Protein AF-A0A392W7Y6-F1 (afdb_monomer)

Structure (mmCIF, N/CA/C/O backbone):
data_AF-A0A392W7Y6-F1
#
_entry.id   AF-A0A392W7Y6-F1
#
loop_
_atom_site.group_PDB
_atom_site.id
_atom_site.type_symbol
_atom_site.label_atom_id
_atom_site.label_alt_id
_atom_site.label_comp_id
_atom_site.label_asym_id
_atom_site.label_entity_id
_atom_site.label_seq_id
_atom_site.pdbx_PDB_ins_code
_atom_site.Cartn_x
_atom_site.Cartn_y
_atom_site.Cartn_z
_atom_site.occupancy
_atom_site.B_iso_or_equiv
_atom_site.auth_seq_id
_atom_site.auth_comp_id
_atom_site.auth_asym_id
_atom_site.auth_atom_id
_atom_site.pdbx_PDB_model_num
ATOM 1 N N . MET A 1 1 ? 4.189 4.256 -37.844 1.00 52.59 1 MET A N 1
ATOM 2 C CA . MET A 1 1 ? 4.409 5.026 -36.602 1.00 52.59 1 MET A CA 1
ATOM 3 C C . MET A 1 1 ? 4.112 4.084 -35.449 1.00 52.59 1 MET A C 1
ATOM 5 O O . MET A 1 1 ? 2.951 3.880 -35.124 1.00 52.59 1 MET A O 1
ATOM 9 N N . GLY A 1 2 ? 5.133 3.361 -34.978 1.00 54.03 2 GLY A N 1
ATOM 10 C CA . GLY A 1 2 ? 4.965 2.342 -33.941 1.00 54.03 2 GLY A CA 1
ATOM 11 C C . GLY A 1 2 ? 4.501 2.995 -32.646 1.00 54.03 2 GLY A C 1
ATOM 12 O O . GLY A 1 2 ? 5.005 4.059 -32.293 1.00 54.03 2 GLY A O 1
ATOM 13 N N . ALA A 1 3 ? 3.512 2.394 -31.987 1.00 60.44 3 ALA A N 1
ATOM 14 C CA . ALA A 1 3 ? 3.016 2.859 -30.703 1.00 60.44 3 ALA A CA 1
ATOM 15 C C . ALA A 1 3 ? 4.200 2.989 -29.735 1.00 60.44 3 ALA A C 1
ATOM 17 O O . ALA A 1 3 ? 4.803 1.986 -29.354 1.00 60.44 3 ALA A O 1
ATOM 18 N N . GLY A 1 4 ? 4.551 4.227 -29.382 1.00 59.97 4 GLY A N 1
ATOM 19 C CA . GLY A 1 4 ? 5.554 4.555 -28.372 1.00 59.97 4 GLY A CA 1
ATOM 20 C C . GLY A 1 4 ? 5.030 4.203 -26.986 1.00 59.97 4 GLY A C 1
ATOM 21 O O . GLY A 1 4 ? 4.779 5.083 -26.169 1.00 59.97 4 GLY A O 1
ATOM 22 N N . GLY A 1 5 ? 4.773 2.918 -26.755 1.00 71.00 5 GLY A N 1
ATOM 23 C CA . GLY A 1 5 ? 4.389 2.403 -25.456 1.00 71.00 5 GLY A CA 1
ATOM 24 C C . GLY A 1 5 ? 5.576 2.522 -24.514 1.00 71.00 5 GLY A C 1
ATOM 25 O O . GLY A 1 5 ? 6.672 2.056 -24.822 1.00 71.00 5 GLY A O 1
ATOM 26 N N . ILE A 1 6 ? 5.356 3.147 -23.362 1.00 76.44 6 ILE A N 1
ATOM 27 C CA . ILE A 1 6 ? 6.315 3.091 -22.263 1.00 76.44 6 ILE A CA 1
ATOM 28 C C . ILE A 1 6 ? 6.382 1.627 -21.829 1.00 76.44 6 ILE A C 1
ATOM 30 O O . ILE A 1 6 ? 5.377 1.052 -21.407 1.00 76.44 6 ILE A O 1
ATOM 34 N N . VAL A 1 7 ? 7.557 1.013 -21.955 1.00 80.56 7 VAL A N 1
ATOM 35 C CA . VAL A 1 7 ? 7.802 -0.325 -21.413 1.00 80.56 7 VAL A CA 1
ATOM 36 C C . VAL A 1 7 ? 7.834 -0.193 -19.894 1.00 80.56 7 VAL A C 1
ATOM 38 O O . VAL A 1 7 ? 8.813 0.273 -19.318 1.00 80.56 7 VAL A O 1
ATOM 41 N N . ILE A 1 8 ? 6.730 -0.553 -19.244 1.00 84.44 8 ILE A N 1
ATOM 42 C CA . ILE A 1 8 ? 6.629 -0.580 -17.784 1.00 84.44 8 ILE A CA 1
ATOM 43 C C . ILE A 1 8 ? 7.090 -1.957 -17.311 1.00 84.44 8 ILE A C 1
ATOM 45 O O . ILE A 1 8 ? 6.586 -2.982 -17.775 1.00 84.44 8 ILE A O 1
ATOM 49 N N . THR A 1 9 ? 8.041 -1.996 -16.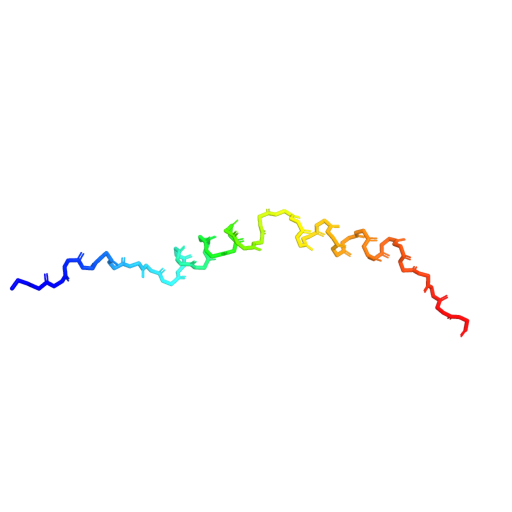378 1.00 91.06 9 THR A N 1
ATOM 50 C CA . THR A 1 9 ? 8.461 -3.262 -15.770 1.00 91.06 9 THR A CA 1
ATOM 51 C C . THR A 1 9 ? 7.360 -3.806 -14.861 1.00 91.06 9 THR A C 1
ATOM 53 O O . THR A 1 9 ? 6.580 -3.059 -14.264 1.00 91.06 9 THR A O 1
ATOM 56 N N . TRP A 1 10 ? 7.311 -5.130 -14.707 1.00 87.00 10 TRP A N 1
AT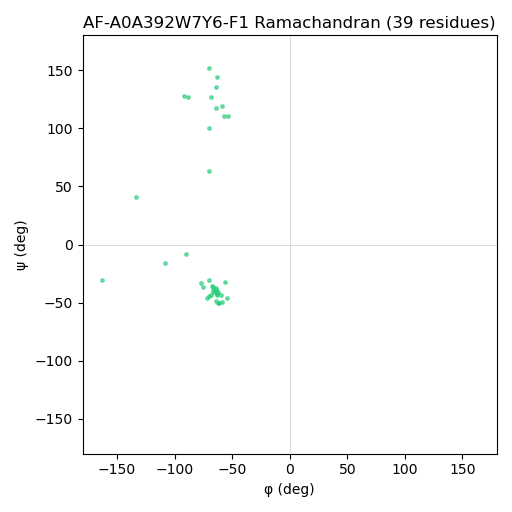OM 57 C CA . TRP A 1 10 ? 6.337 -5.778 -13.823 1.00 87.00 10 TRP A CA 1
ATOM 58 C C . TRP A 1 10 ? 6.409 -5.260 -12.376 1.00 87.0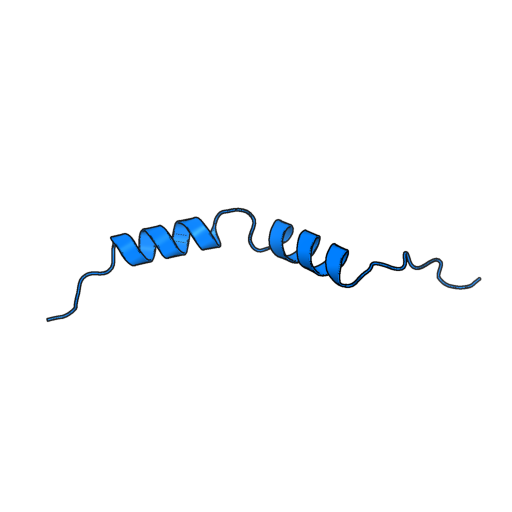0 10 TRP A C 1
ATOM 60 O O . TRP A 1 10 ? 5.400 -5.182 -11.678 1.00 87.00 10 TRP A O 1
ATOM 70 N N . GLU A 1 11 ? 7.597 -4.871 -11.917 1.00 91.88 11 GLU A N 1
ATOM 71 C CA . GLU A 1 11 ? 7.817 -4.313 -10.580 1.00 91.88 11 GLU A CA 1
ATOM 72 C C . GLU A 1 11 ? 7.213 -2.916 -10.424 1.00 91.88 11 GLU A C 1
ATOM 74 O O . GLU A 1 11 ? 6.505 -2.670 -9.445 1.00 91.88 11 GLU A O 1
ATOM 79 N N . MET A 1 12 ? 7.405 -2.038 -11.414 1.00 90.44 12 MET A N 1
ATOM 80 C CA . MET A 1 12 ? 6.803 -0.701 -11.428 1.00 90.44 12 MET A CA 1
ATOM 81 C C . MET A 1 12 ? 5.276 -0.776 -11.476 1.00 90.44 12 MET A C 1
ATOM 83 O O . MET A 1 12 ? 4.602 -0.075 -10.722 1.00 90.44 12 MET A O 1
ATOM 87 N N . PHE A 1 13 ? 4.727 -1.671 -12.307 1.00 90.19 13 PHE A N 1
ATOM 88 C CA . PHE A 1 13 ? 3.284 -1.895 -12.374 1.00 90.19 13 PHE A CA 1
ATOM 89 C C . PHE A 1 13 ? 2.714 -2.335 -11.020 1.00 90.19 13 PHE A C 1
ATOM 91 O O . PHE A 1 13 ? 1.748 -1.741 -10.546 1.00 90.19 13 PHE A O 1
ATOM 98 N N . LYS A 1 14 ? 3.326 -3.334 -10.364 1.00 88.69 14 LYS A N 1
ATOM 99 C CA . LYS A 1 14 ? 2.880 -3.812 -9.043 1.00 88.69 14 LYS A CA 1
ATOM 100 C C . LYS 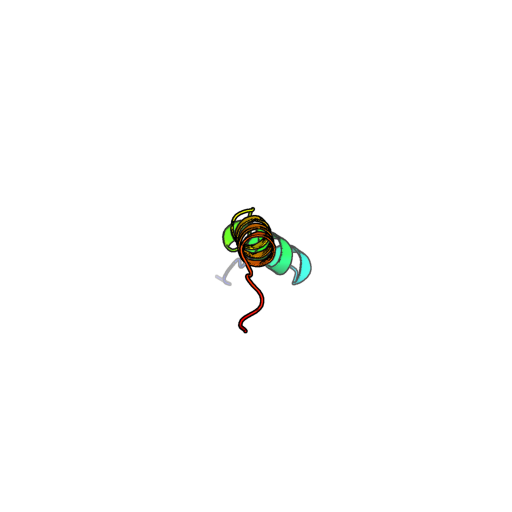A 1 14 ? 2.915 -2.706 -7.985 1.00 88.69 14 LYS A C 1
ATOM 102 O O . LYS A 1 14 ? 1.963 -2.590 -7.216 1.00 88.69 14 LYS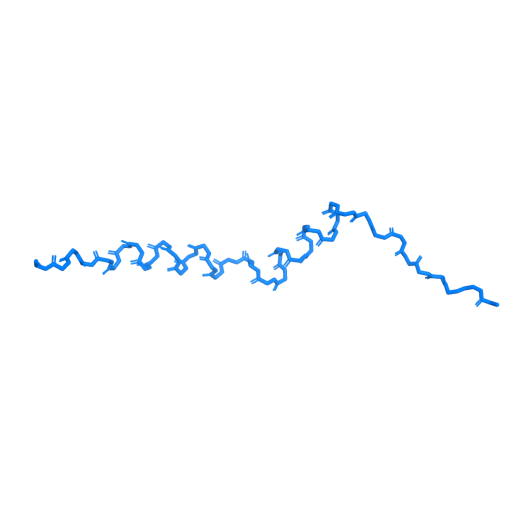 A O 1
ATOM 107 N N . GLY A 1 15 ? 3.977 -1.897 -7.951 1.00 89.62 15 GLY A N 1
ATOM 108 C CA . GLY A 1 15 ? 4.101 -0.783 -7.006 1.00 89.62 15 GLY A CA 1
ATOM 109 C C . GLY A 1 15 ? 2.995 0.258 -7.187 1.00 89.62 15 GLY A C 1
ATOM 110 O O . GLY A 1 15 ? 2.286 0.584 -6.234 1.00 89.62 15 GLY A O 1
ATOM 111 N N . GLU A 1 16 ? 2.789 0.714 -8.422 1.00 90.31 16 GLU A N 1
ATOM 112 C CA . GLU A 1 16 ? 1.754 1.701 -8.748 1.00 90.31 16 GLU A CA 1
ATOM 113 C C . GLU A 1 16 ? 0.333 1.159 -8.551 1.00 90.31 16 GLU A C 1
ATOM 115 O O . GLU A 1 16 ? -0.536 1.862 -8.034 1.00 90.31 16 GLU A O 1
ATOM 120 N N . PHE A 1 17 ? 0.092 -0.106 -8.897 1.00 88.06 17 PHE A N 1
ATOM 121 C CA . PHE A 1 17 ? -1.195 -0.765 -8.689 1.00 88.06 17 PHE A CA 1
ATOM 122 C C . PHE A 1 17 ? -1.547 -0.854 -7.200 1.00 88.06 17 PHE A C 1
ATOM 124 O O . PHE A 1 17 ? -2.631 -0.436 -6.788 1.00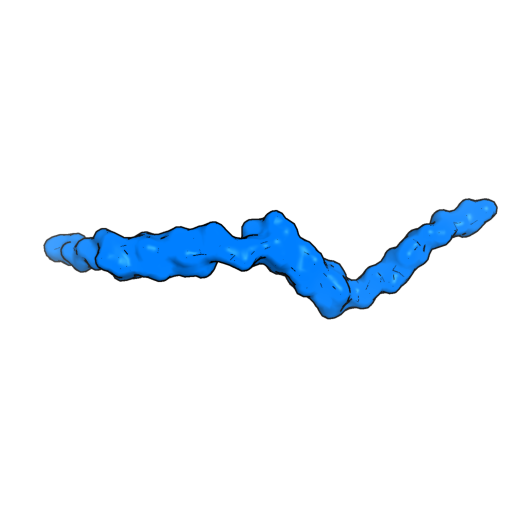 88.06 17 PHE A O 1
ATOM 131 N N . LEU A 1 18 ? -0.619 -1.342 -6.373 1.00 84.31 18 LEU A N 1
ATOM 132 C CA . LEU A 1 18 ? -0.838 -1.439 -4.931 1.00 84.31 18 LEU A CA 1
ATOM 133 C C . LEU A 1 18 ? -1.006 -0.056 -4.299 1.00 84.31 18 LEU A C 1
ATOM 135 O O . LEU A 1 18 ? -1.889 0.129 -3.471 1.00 84.31 18 LEU A O 1
ATOM 139 N N . ARG A 1 19 ? -0.238 0.946 -4.731 1.00 84.69 19 ARG A N 1
ATOM 140 C CA . ARG A 1 19 ? -0.395 2.323 -4.248 1.00 84.69 19 ARG A CA 1
ATOM 141 C C . ARG A 1 19 ? -1.755 2.922 -4.616 1.00 84.69 19 ARG A C 1
ATOM 143 O O . ARG A 1 19 ? -2.352 3.605 -3.794 1.00 84.69 19 ARG A O 1
ATOM 150 N N . LYS A 1 20 ? -2.250 2.680 -5.833 1.00 85.56 20 LYS A N 1
ATOM 151 C CA . LYS A 1 20 ? -3.506 3.265 -6.329 1.00 85.56 20 LYS A CA 1
ATOM 152 C C . LYS A 1 20 ? -4.754 2.619 -5.731 1.00 85.56 20 LYS A C 1
ATOM 154 O O . LYS A 1 20 ? -5.733 3.317 -5.492 1.00 85.56 20 LYS A O 1
ATOM 159 N N . TYR A 1 21 ? -4.723 1.309 -5.504 1.00 81.06 21 TYR A N 1
ATOM 160 C CA . TYR A 1 21 ? -5.898 0.552 -5.058 1.00 81.06 21 TYR A CA 1
ATOM 161 C C . TYR A 1 21 ? -5.821 0.099 -3.594 1.00 81.06 21 TYR A C 1
ATOM 163 O O . TYR A 1 21 ? -6.841 -0.259 -3.013 1.00 81.06 21 TYR A O 1
ATOM 171 N N . PHE A 1 22 ? -4.633 0.134 -2.983 1.00 77.56 22 PHE A N 1
ATOM 172 C CA . PHE A 1 22 ? -4.381 -0.289 -1.602 1.00 77.56 22 PHE A CA 1
ATOM 173 C C . PHE A 1 22 ? -3.521 0.7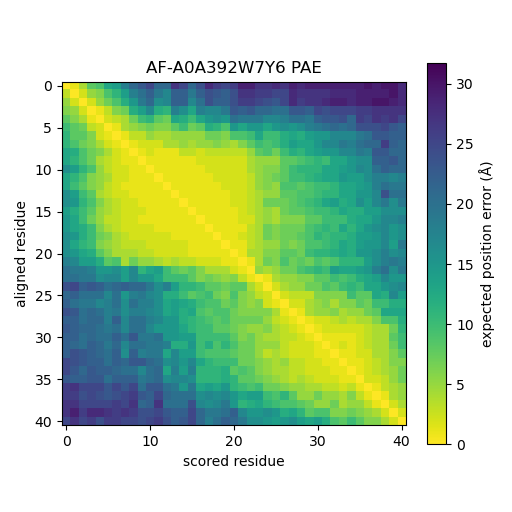18 -0.790 1.00 77.56 22 PHE A C 1
ATOM 175 O O . PHE A 1 22 ? -2.647 0.277 -0.039 1.00 77.56 22 PHE A O 1
ATOM 182 N N . PRO A 1 23 ? -3.719 2.052 -0.896 1.00 70.69 23 PRO A N 1
ATOM 183 C CA . PRO A 1 23 ? -2.796 3.040 -0.322 1.00 70.69 23 PRO A CA 1
ATOM 184 C C . PRO A 1 23 ? -2.673 2.978 1.207 1.00 70.69 23 PRO A C 1
ATOM 186 O O . PRO A 1 23 ? -1.573 3.108 1.738 1.00 70.69 23 PRO A O 1
ATOM 189 N N . VAL A 1 24 ? -3.782 2.780 1.924 1.00 63.56 24 VAL A N 1
ATOM 190 C CA . VAL A 1 24 ? -3.815 2.781 3.401 1.00 63.56 24 VAL A CA 1
ATOM 191 C C . VAL A 1 24 ? -5.096 2.131 3.938 1.00 63.56 24 VAL A C 1
ATOM 193 O O . VAL A 1 24 ? -5.082 1.465 4.974 1.00 63.56 24 VAL A O 1
ATOM 196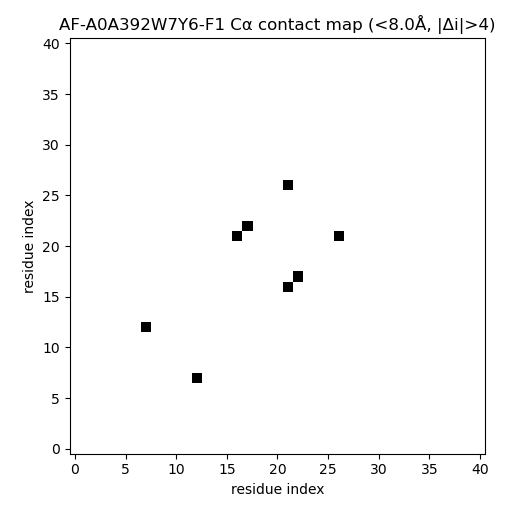 N N . ASP A 1 25 ? -6.188 2.239 3.179 1.00 64.75 25 ASP A N 1
ATOM 197 C CA . ASP A 1 25 ? -7.534 1.873 3.626 1.00 64.75 25 ASP A CA 1
ATOM 198 C C . ASP A 1 25 ? -7.705 0.377 3.876 1.00 64.75 25 ASP A C 1
ATOM 200 O O . ASP A 1 25 ? -8.361 -0.015 4.830 1.00 64.75 25 ASP A O 1
ATOM 204 N N . ILE A 1 26 ? -7.078 -0.487 3.073 1.00 65.38 26 ILE A N 1
ATOM 205 C CA . ILE A 1 26 ? -7.263 -1.942 3.203 1.00 65.38 26 ILE A CA 1
ATOM 206 C C . ILE A 1 26 ? -6.471 -2.513 4.381 1.00 65.38 26 ILE A C 1
ATOM 208 O O . ILE A 1 26 ? -6.939 -3.445 5.032 1.00 65.38 26 ILE A O 1
ATOM 212 N N . LYS A 1 27 ? -5.299 -1.948 4.697 1.00 66.12 27 LYS A N 1
ATOM 213 C CA . LYS A 1 27 ? -4.543 -2.357 5.890 1.00 66.12 27 LYS A CA 1
ATOM 214 C C . LYS A 1 27 ? -5.235 -1.869 7.158 1.00 66.12 27 LYS A C 1
ATOM 216 O O . LYS A 1 27 ? -5.450 -2.669 8.060 1.00 66.12 27 LYS A O 1
ATOM 221 N N . ASN A 1 28 ? -5.660 -0.608 7.187 1.00 67.44 28 ASN A N 1
ATOM 222 C CA . ASN A 1 28 ? -6.355 -0.056 8.347 1.00 67.44 28 ASN A CA 1
ATOM 223 C C . ASN A 1 28 ? -7.725 -0.712 8.549 1.00 67.44 28 ASN A C 1
ATOM 225 O O . ASN A 1 28 ? -8.046 -1.083 9.671 1.00 67.44 28 ASN A O 1
ATOM 229 N N . LYS A 1 29 ? -8.490 -0.963 7.477 1.00 71.50 29 LYS A N 1
ATOM 230 C CA . LYS A 1 29 ? -9.784 -1.655 7.561 1.00 71.50 29 LYS A CA 1
ATOM 231 C C . LYS A 1 29 ? -9.647 -3.083 8.076 1.00 71.50 29 LYS A C 1
ATOM 233 O O . LYS A 1 29 ? -10.430 -3.467 8.928 1.00 71.50 29 LYS A O 1
ATOM 238 N N . LYS A 1 30 ? -8.643 -3.848 7.628 1.00 72.75 30 LYS A N 1
ATOM 239 C CA . LYS A 1 30 ? -8.410 -5.208 8.146 1.00 72.75 30 LYS A CA 1
ATOM 240 C C . LYS A 1 30 ? -7.949 -5.220 9.604 1.00 72.75 30 LYS A C 1
ATOM 242 O O . LYS A 1 30 ? -8.319 -6.127 10.335 1.00 72.75 30 LYS A O 1
ATOM 247 N N . VAL A 1 31 ? -7.150 -4.239 10.032 1.00 72.81 31 VAL A N 1
ATOM 248 C CA . VAL A 1 31 ? -6.747 -4.108 11.444 1.00 72.81 31 VAL A CA 1
ATOM 249 C C . VAL A 1 31 ? -7.941 -3.724 12.317 1.00 72.81 31 VAL A C 1
ATOM 251 O O . VAL A 1 31 ? -8.114 -4.316 13.374 1.00 72.81 31 VAL A O 1
ATOM 254 N N . VAL A 1 32 ? -8.780 -2.786 11.867 1.00 76.00 32 VAL A N 1
ATOM 255 C CA . VAL A 1 32 ? -10.014 -2.397 12.570 1.00 76.00 32 VAL A CA 1
ATOM 256 C C . VAL A 1 32 ? -10.997 -3.563 12.627 1.00 76.00 32 VAL A C 1
ATOM 258 O O . VAL A 1 32 ? -11.442 -3.906 13.712 1.00 76.00 32 VAL A O 1
ATOM 261 N N . GLU A 1 33 ? -11.250 -4.239 11.504 1.00 80.69 33 GLU A N 1
ATOM 262 C CA . GLU A 1 33 ? -12.074 -5.452 11.450 1.00 80.69 33 GLU A CA 1
ATOM 263 C C . GLU A 1 33 ? -11.547 -6.502 12.433 1.00 80.69 33 GLU A C 1
ATOM 265 O O . GLU A 1 33 ? -12.315 -7.011 13.236 1.00 80.69 33 GLU A O 1
ATOM 270 N N . PHE A 1 34 ? -10.231 -6.747 12.467 1.00 77.25 34 PHE A N 1
ATOM 271 C CA . PHE A 1 34 ? -9.613 -7.669 13.421 1.00 77.25 34 PHE A CA 1
ATOM 272 C C . PHE A 1 34 ? -9.747 -7.230 14.889 1.00 77.25 34 PHE A C 1
ATOM 274 O O . PHE A 1 34 ? -9.940 -8.077 15.757 1.00 77.25 34 PHE A O 1
ATOM 281 N N . MET A 1 35 ? -9.656 -5.931 15.187 1.00 77.38 35 MET A N 1
ATOM 282 C CA . MET A 1 35 ? -9.875 -5.392 16.538 1.00 77.38 35 MET A CA 1
ATOM 283 C C . MET A 1 35 ? -11.347 -5.465 16.973 1.00 77.38 35 MET A C 1
ATOM 285 O O . MET A 1 35 ? -11.632 -5.603 18.162 1.00 77.38 35 MET A O 1
ATOM 289 N N . GLU A 1 36 ? -12.275 -5.368 16.024 1.00 80.81 36 GLU A N 1
ATOM 290 C CA . GLU A 1 36 ? -13.722 -5.415 16.252 1.00 80.81 36 GLU A CA 1
ATOM 291 C C . GLU A 1 36 ? -14.300 -6.835 16.172 1.00 80.81 36 GLU A C 1
ATOM 293 O O . GLU A 1 36 ? -15.458 -7.039 16.545 1.00 80.81 36 GLU A O 1
ATOM 298 N N . LEU A 1 37 ? -13.504 -7.828 15.754 1.00 83.25 37 LEU A N 1
ATOM 299 C CA . LEU A 1 37 ? -13.887 -9.237 15.786 1.00 83.25 37 LEU A CA 1
ATOM 300 C C . LEU A 1 37 ? -14.255 -9.632 17.219 1.00 83.25 37 LEU A C 1
ATOM 302 O O . LEU A 1 37 ? -13.414 -9.742 18.113 1.00 83.25 37 LEU A O 1
ATOM 306 N N . LYS A 1 38 ? -15.542 -9.895 17.429 1.00 78.50 38 LYS A N 1
ATOM 307 C CA . LYS A 1 38 ? -16.024 -10.632 18.591 1.00 78.50 38 LYS A CA 1
ATOM 308 C C . LYS A 1 38 ? -16.083 -12.101 18.210 1.00 78.50 38 LYS A C 1
ATOM 310 O O . LYS A 1 38 ? -16.645 -12.457 17.178 1.00 78.50 38 LYS A O 1
ATOM 315 N N . GLN A 1 39 ? -15.459 -12.938 19.031 1.00 76.81 39 GLN A N 1
ATOM 316 C CA . GLN A 1 39 ? -15.628 -14.380 18.948 1.00 76.81 39 GLN A CA 1
ATOM 317 C C . GLN A 1 39 ? -17.125 -14.666 19.132 1.00 76.81 39 GLN A C 1
ATOM 319 O O . GLN A 1 39 ? -17.699 -14.237 20.130 1.00 76.81 39 GLN A O 1
ATOM 324 N N . GLY A 1 40 ? -17.763 -15.275 18.129 1.00 76.50 40 GLY A N 1
ATOM 325 C CA . GLY A 1 40 ? -19.138 -15.755 18.274 1.00 76.50 40 GLY A CA 1
ATOM 326 C C . GLY A 1 40 ? -19.190 -16.835 19.353 1.00 76.50 40 GLY A C 1
ATOM 327 O O . GLY A 1 40 ? -18.211 -17.573 19.487 1.00 76.50 40 GLY A O 1
ATOM 328 N N . ASP A 1 41 ? -20.283 -16.866 20.122 1.00 62.38 41 ASP A N 1
ATOM 329 C CA . ASP A 1 41 ? -20.528 -17.862 21.180 1.00 62.38 41 ASP A CA 1
ATOM 330 C C . ASP A 1 41 ? -20.319 -19.310 20.699 1.00 62.38 41 ASP A C 1
ATOM 332 O O . ASP A 1 41 ? -20.753 -19.637 19.566 1.00 62.38 41 ASP A O 1
#

pLDDT: mean 76.69, std 10.51, range [52.59, 91.88]

Sequence (41 aa):
MGAGGIVITWEMFKGEFLRKYFPVDIKNKKVVEFMELKQGD

Mean predicted aligned error: 11.19 Å

Radius of g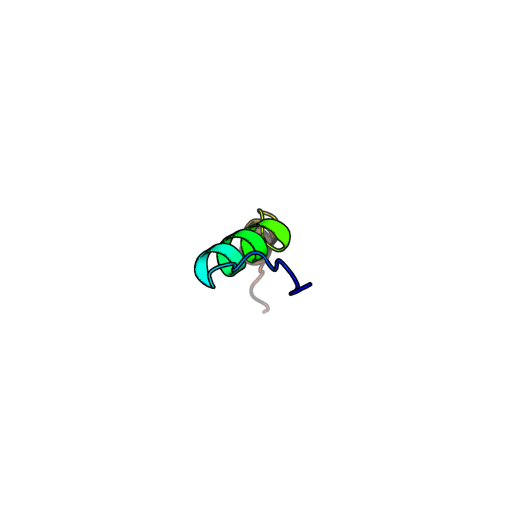yration: 18.47 Å; Cα contacts (8 Å, |Δi|>4): 4; chains: 1; bounding box: 29×23×58 Å

Foldseek 3Di:
DDPPDDPDDPVNVVVVVCCVPPVPCVVVVVVVCVVPDDDDD

Secondary structure (DSSP, 8-state):
---------HHHHHHHHHHHH-SSHHHHHHHHHHHH-PPP-

Organism: NCBI:txid97028

Solvent-accessible surface area (backbone atoms only — not comparable to full-atom values): 2730 Å² total; per-residue (Å²): 134,78,82,86,68,80,86,73,52,75,66,59,50,52,53,54,50,43,51,73,79,50,69,54,63,61,62,52,48,52,52,48,51,60,72,66,59,71,83,77,134